Protein AF-A0A9E4BL31-F1 (afdb_monomer_lite)

Sequence (169 aa):
MTELQRLAGLSSNWDWSTCAVIAREWKYLDPVRAFCETYHIPVQMGNEEIPSFWHLRETREFVEWLRGRDTRLVEGADLADWVDAHPPGPWIELLREALDEHALETGGAEVPVDHFIEWLAEWGRDIRRRQRGLLLLTAHRAKGLEFDHIAVLDGGWDKVDRSEDPDAP

Structure (mmCIF, N/CA/C/O backbone):
data_AF-A0A9E4BL31-F1
#
_entry.id   AF-A0A9E4BL31-F1
#
loop_
_atom_site.group_PDB
_atom_site.id
_atom_site.type_symbol
_atom_site.label_atom_id
_atom_site.label_alt_id
_atom_site.label_comp_id
_atom_s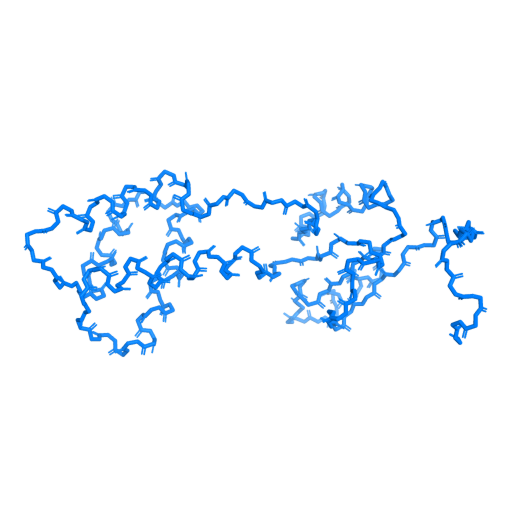ite.label_asym_id
_atom_site.label_entity_id
_atom_site.label_seq_id
_atom_site.pdbx_PDB_ins_code
_atom_site.Cartn_x
_atom_site.Cartn_y
_atom_site.Cartn_z
_atom_site.occupancy
_atom_site.B_iso_or_equiv
_atom_site.auth_seq_id
_atom_site.auth_comp_id
_atom_site.auth_asym_id
_atom_site.auth_atom_id
_atom_site.pdbx_PDB_model_num
ATOM 1 N N . MET A 1 1 ? 13.944 -1.356 -21.490 1.00 87.88 1 MET A N 1
ATOM 2 C CA . MET A 1 1 ? 13.055 -0.340 -20.880 1.00 87.88 1 MET A CA 1
ATOM 3 C C . MET A 1 1 ? 12.111 0.314 -21.874 1.00 87.88 1 MET A C 1
ATOM 5 O O . MET A 1 1 ? 10.924 0.352 -21.588 1.00 87.88 1 MET A O 1
ATOM 9 N N . THR A 1 2 ? 12.586 0.757 -23.042 1.00 86.31 2 THR A N 1
ATOM 10 C CA . THR A 1 2 ? 11.739 1.386 -24.075 1.00 86.31 2 THR A CA 1
ATOM 11 C C . THR A 1 2 ? 10.523 0.544 -24.465 1.00 86.31 2 THR A C 1
ATOM 13 O O . THR A 1 2 ? 9.444 1.092 -24.645 1.00 86.31 2 THR A O 1
ATOM 16 N N . GLU A 1 3 ? 10.663 -0.784 -24.530 1.00 90.50 3 GLU A N 1
ATOM 17 C CA . GLU A 1 3 ? 9.533 -1.662 -24.855 1.00 90.50 3 GLU A CA 1
ATOM 18 C C . GLU A 1 3 ? 8.455 -1.690 -23.762 1.00 90.50 3 GLU A C 1
ATOM 20 O O . GLU A 1 3 ? 7.278 -1.542 -24.073 1.00 90.50 3 GLU A O 1
ATOM 25 N N . LEU A 1 4 ? 8.834 -1.778 -22.481 1.00 89.69 4 LEU A N 1
ATOM 26 C CA . LEU A 1 4 ? 7.874 -1.690 -21.373 1.00 89.69 4 LEU A CA 1
ATOM 27 C C . LEU A 1 4 ? 7.153 -0.333 -21.363 1.00 89.69 4 LEU A C 1
ATOM 29 O O . LEU A 1 4 ? 5.948 -0.279 -21.157 1.00 89.69 4 LEU A O 1
ATOM 33 N N . GLN A 1 5 ? 7.861 0.762 -21.657 1.00 89.06 5 GLN A N 1
ATOM 34 C CA . GLN A 1 5 ? 7.235 2.082 -21.798 1.00 89.06 5 GLN A CA 1
ATOM 35 C C . GLN A 1 5 ? 6.285 2.155 -22.999 1.00 89.06 5 GLN A C 1
ATOM 37 O O . GLN A 1 5 ? 5.234 2.783 -22.909 1.00 89.06 5 GLN A O 1
ATOM 42 N N . ARG A 1 6 ? 6.633 1.514 -24.121 1.00 92.88 6 ARG A N 1
ATOM 43 C CA . ARG A 1 6 ? 5.763 1.436 -25.299 1.00 92.88 6 ARG A CA 1
ATOM 44 C C . ARG A 1 6 ? 4.471 0.690 -24.970 1.00 92.88 6 ARG A C 1
ATOM 46 O O . ARG A 1 6 ? 3.404 1.168 -25.336 1.00 92.88 6 ARG A O 1
ATOM 53 N N . LEU A 1 7 ? 4.563 -0.447 -24.278 1.00 91.06 7 LEU A N 1
ATOM 54 C CA . LEU A 1 7 ? 3.396 -1.212 -23.829 1.00 91.06 7 LEU A CA 1
ATOM 55 C C . LEU A 1 7 ? 2.538 -0.402 -22.846 1.00 91.06 7 LEU A C 1
ATOM 57 O O . LEU A 1 7 ? 1.327 -0.301 -23.045 1.00 91.06 7 LEU A O 1
ATOM 61 N N . ALA A 1 8 ? 3.169 0.272 -21.880 1.00 89.12 8 ALA A N 1
ATOM 62 C CA . ALA A 1 8 ? 2.486 1.177 -20.959 1.00 89.12 8 ALA A CA 1
ATOM 63 C C . ALA A 1 8 ? 1.757 2.323 -21.676 1.00 89.12 8 ALA A C 1
ATOM 65 O O . ALA A 1 8 ? 0.650 2.683 -21.298 1.00 89.12 8 ALA A O 1
ATOM 66 N N . GLY A 1 9 ? 2.337 2.868 -22.748 1.00 90.31 9 GLY A N 1
ATOM 67 C CA . GLY A 1 9 ? 1.705 3.917 -23.553 1.00 90.31 9 GLY A CA 1
ATOM 68 C C . GLY A 1 9 ? 0.537 3.441 -24.426 1.00 90.31 9 GLY A C 1
ATOM 69 O O . GLY A 1 9 ? -0.237 4.270 -24.900 1.00 90.31 9 GLY A O 1
ATOM 70 N N . LEU A 1 10 ? 0.401 2.132 -24.659 1.00 91.56 10 LEU A N 1
ATOM 71 C CA . LEU A 1 10 ? -0.691 1.551 -25.447 1.00 91.56 10 LEU A CA 1
ATOM 72 C C . LEU A 1 10 ? -1.885 1.113 -24.598 1.00 91.56 10 LEU A C 1
ATOM 74 O O . LEU A 1 10 ? -2.980 0.958 -25.138 1.00 91.56 10 LEU A O 1
ATOM 78 N N . SER A 1 11 ? -1.680 0.901 -23.299 1.00 88.19 11 SER A N 1
ATOM 79 C CA . SER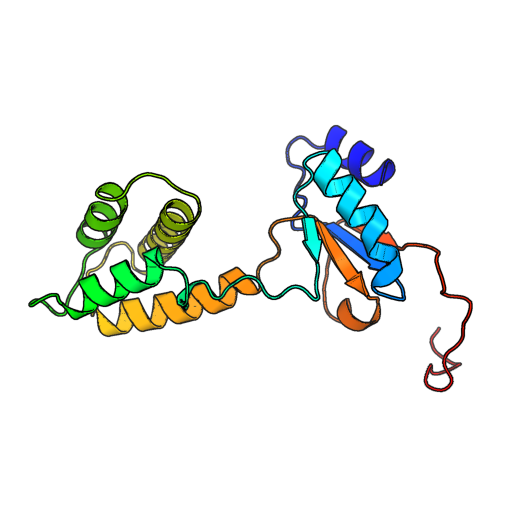 A 1 11 ? -2.703 0.408 -22.384 1.00 88.19 11 SER A CA 1
ATOM 80 C C . SER A 1 11 ? -3.107 1.492 -21.390 1.00 88.19 11 SER A C 1
ATOM 82 O O . SER A 1 11 ? -2.302 1.940 -20.579 1.00 88.19 11 SER A O 1
ATOM 84 N N . SER A 1 12 ? -4.378 1.902 -21.412 1.00 83.75 12 SER A N 1
ATOM 85 C CA . SER A 1 12 ? -4.905 2.890 -20.460 1.00 83.75 12 SER A CA 1
ATOM 86 C C . SER A 1 12 ? -4.994 2.364 -19.024 1.00 83.75 12 SER A C 1
ATOM 88 O O . SER A 1 12 ? -5.124 3.158 -18.099 1.00 83.75 12 SER A O 1
ATOM 90 N N . ASN A 1 13 ? -4.951 1.043 -18.837 1.00 89.00 13 ASN A N 1
ATOM 91 C CA . ASN A 1 13 ? -4.986 0.362 -17.543 1.00 89.00 13 ASN A CA 1
ATOM 92 C C . ASN A 1 13 ? -3.666 -0.368 -17.247 1.00 89.00 13 ASN A C 1
ATOM 94 O O . ASN A 1 13 ? -3.679 -1.430 -16.631 1.00 89.00 13 ASN A O 1
ATOM 98 N N . TRP A 1 14 ? -2.541 0.158 -17.736 1.00 92.44 14 TRP A N 1
ATOM 99 C CA . TRP A 1 14 ? -1.234 -0.429 -17.467 1.00 92.44 14 TRP A CA 1
ATOM 100 C C . TRP A 1 14 ? -0.939 -0.488 -15.968 1.00 92.44 14 TRP A C 1
ATOM 102 O O . TRP A 1 14 ? -1.019 0.528 -15.276 1.00 92.44 14 TRP A O 1
ATOM 112 N N . ASP A 1 15 ? -0.528 -1.663 -15.501 1.00 91.62 15 ASP A N 1
ATOM 113 C CA . ASP A 1 15 ? -0.142 -1.891 -14.119 1.00 91.62 15 ASP A CA 1
ATOM 114 C C . ASP A 1 15 ? 1.331 -2.309 -14.036 1.00 91.62 15 ASP A C 1
ATOM 116 O O . ASP A 1 15 ? 1.742 -3.384 -14.470 1.00 91.62 15 ASP A O 1
ATOM 120 N N . TRP A 1 16 ? 2.160 -1.437 -13.461 1.00 93.69 16 TRP A N 1
ATOM 121 C CA . TRP A 1 16 ? 3.571 -1.745 -13.227 1.00 93.69 16 TRP A CA 1
ATOM 122 C C . TRP A 1 16 ? 3.763 -2.820 -12.154 1.00 93.69 16 TRP A C 1
ATOM 124 O O . TRP A 1 16 ? 4.810 -3.466 -12.136 1.00 93.69 16 TRP A O 1
ATOM 134 N N . SER A 1 17 ? 2.774 -3.028 -11.281 1.00 91.25 17 SER A N 1
ATOM 135 C CA . SER A 1 17 ? 2.821 -4.011 -10.201 1.00 91.25 17 SER A CA 1
ATOM 136 C C . SER A 1 17 ? 2.700 -5.465 -10.670 1.00 91.25 17 SER A C 1
ATOM 138 O O . SER A 1 17 ? 2.925 -6.371 -9.874 1.00 91.25 17 SER A O 1
ATOM 140 N N . THR A 1 18 ? 2.435 -5.700 -11.959 1.00 92.19 18 THR A N 1
ATOM 141 C CA . THR A 1 18 ? 2.457 -7.038 -12.577 1.00 92.19 18 THR A CA 1
ATOM 142 C C . THR A 1 18 ? 3.652 -7.244 -13.512 1.00 92.19 18 THR A C 1
ATOM 144 O O . THR A 1 18 ? 3.756 -8.264 -14.195 1.00 92.19 18 THR A O 1
ATOM 147 N N . CYS A 1 19 ? 4.585 -6.286 -13.549 1.00 95.69 19 CYS A N 1
ATOM 148 C CA . CYS A 1 19 ? 5.745 -6.300 -14.436 1.00 95.69 19 CYS A CA 1
ATOM 149 C C . CYS A 1 19 ? 7.040 -6.653 -13.691 1.00 95.69 19 CYS A C 1
ATOM 151 O O . CYS A 1 19 ? 7.243 -6.235 -12.551 1.00 95.69 19 CYS A O 1
ATOM 153 N N . ALA A 1 20 ? 7.989 -7.304 -14.366 1.00 96.31 20 ALA A N 1
ATOM 154 C CA . ALA A 1 20 ? 9.307 -7.591 -13.803 1.00 96.31 20 ALA A CA 1
ATOM 155 C C . ALA A 1 20 ? 10.466 -7.340 -14.776 1.00 96.31 20 ALA A C 1
ATOM 157 O O . ALA A 1 20 ? 10.358 -7.554 -15.985 1.00 96.31 20 ALA A O 1
ATOM 158 N N . VAL A 1 21 ? 11.618 -6.946 -14.225 1.00 96.69 21 VAL A N 1
ATOM 159 C CA . VAL A 1 21 ? 12.915 -7.007 -14.910 1.00 96.69 21 VAL A CA 1
ATOM 160 C C . VAL A 1 21 ? 13.821 -7.979 -14.171 1.00 96.69 21 VAL A C 1
ATOM 162 O O . VAL A 1 21 ? 14.126 -7.795 -12.991 1.00 96.69 21 VAL A O 1
ATOM 165 N N . ILE A 1 22 ? 14.279 -8.996 -14.892 1.00 96.00 22 ILE A N 1
ATOM 166 C CA . ILE A 1 22 ? 15.106 -10.067 -14.351 1.00 96.00 22 ILE A CA 1
ATOM 167 C C . ILE A 1 22 ? 16.537 -9.922 -14.859 1.00 96.00 22 ILE A C 1
ATOM 169 O O . ILE A 1 22 ? 16.777 -9.766 -16.056 1.00 96.00 22 ILE A O 1
ATOM 173 N N . ALA A 1 23 ? 17.500 -10.021 -13.948 1.00 95.12 23 ALA A N 1
ATOM 174 C CA . ALA A 1 23 ? 18.919 -10.086 -14.282 1.00 95.12 23 ALA A CA 1
ATOM 175 C C . ALA A 1 23 ? 19.587 -11.308 -13.648 1.00 95.12 23 ALA A C 1
ATOM 177 O O . ALA A 1 23 ? 19.041 -11.944 -12.745 1.00 95.12 23 ALA A O 1
ATOM 178 N N . ARG A 1 24 ? 20.813 -11.626 -14.068 1.00 90.06 24 ARG A N 1
ATOM 179 C CA . ARG A 1 24 ? 21.591 -12.671 -13.395 1.00 90.06 24 ARG A CA 1
ATOM 180 C C . ARG A 1 24 ? 22.097 -12.234 -12.019 1.00 90.06 24 ARG A C 1
ATOM 182 O O . ARG A 1 24 ? 21.986 -12.970 -11.044 1.00 90.06 24 ARG A O 1
ATOM 189 N N . GLU A 1 25 ? 22.640 -11.024 -11.943 1.00 90.88 25 GLU A N 1
ATOM 190 C CA . GLU A 1 25 ? 23.235 -10.443 -10.737 1.00 90.88 25 GLU A CA 1
ATOM 191 C C . GLU A 1 25 ? 22.595 -9.082 -10.430 1.00 90.88 25 GLU A C 1
ATOM 193 O O . GLU A 1 25 ? 22.254 -8.336 -11.348 1.00 90.88 25 GLU A O 1
ATOM 198 N N . TRP A 1 26 ? 22.506 -8.722 -9.145 1.00 91.88 26 TRP A N 1
ATOM 199 C CA . TRP A 1 26 ? 21.896 -7.465 -8.685 1.00 91.88 26 TRP A CA 1
ATOM 200 C C . TRP A 1 26 ? 22.491 -6.210 -9.326 1.00 91.88 26 TRP A C 1
ATOM 202 O O . TRP A 1 26 ? 21.744 -5.323 -9.718 1.00 91.88 26 TRP A O 1
ATOM 212 N N . LYS A 1 27 ? 23.816 -6.165 -9.515 1.00 92.19 27 LYS A N 1
ATOM 213 C CA . LYS A 1 27 ? 24.528 -5.009 -10.095 1.00 92.19 27 LYS A CA 1
ATOM 214 C C . LYS A 1 27 ? 24.024 -4.595 -11.485 1.00 92.19 27 LYS A C 1
ATOM 216 O O . LYS A 1 27 ? 24.209 -3.458 -11.901 1.00 92.19 27 LYS A O 1
ATOM 221 N N . TYR A 1 28 ? 23.426 -5.523 -12.238 1.00 93.50 28 TYR A N 1
ATOM 222 C CA . TYR A 1 28 ? 22.884 -5.229 -13.566 1.00 93.50 28 TYR A CA 1
ATOM 223 C C . TYR A 1 28 ? 21.530 -4.507 -13.499 1.00 93.50 28 TYR A C 1
ATOM 225 O O . TYR A 1 28 ? 21.101 -3.935 -14.497 1.00 93.50 28 TYR A O 1
ATOM 233 N N . LEU A 1 29 ? 20.871 -4.508 -12.336 1.00 94.69 29 LEU A N 1
ATOM 234 C CA . LEU A 1 29 ? 19.588 -3.844 -12.111 1.00 94.69 29 LEU A CA 1
ATOM 235 C C . LEU A 1 29 ? 19.749 -2.377 -11.692 1.00 94.69 29 LEU A C 1
ATOM 237 O O . LEU A 1 29 ? 18.820 -1.602 -11.899 1.00 94.69 29 LEU A O 1
ATOM 241 N N . ASP A 1 30 ? 20.914 -1.958 -11.183 1.00 93.19 30 ASP A N 1
ATOM 242 C CA . ASP A 1 30 ? 21.140 -0.571 -10.741 1.00 93.19 30 ASP A CA 1
ATOM 243 C C . ASP A 1 30 ? 20.875 0.471 -11.852 1.00 93.19 30 ASP A C 1
ATOM 245 O O . ASP A 1 30 ? 20.165 1.448 -11.597 1.00 93.19 30 ASP A O 1
ATOM 249 N N . PRO A 1 31 ? 21.328 0.278 -13.113 1.00 94.31 31 PRO A N 1
ATOM 250 C CA . PRO A 1 31 ? 20.996 1.204 -14.198 1.00 94.31 31 PRO A CA 1
ATOM 251 C C . PRO A 1 31 ? 19.499 1.224 -14.537 1.00 94.31 31 PRO A C 1
ATOM 253 O O . PRO A 1 31 ? 18.965 2.261 -14.928 1.00 94.31 31 PRO A O 1
ATOM 256 N N . VAL A 1 32 ? 18.809 0.087 -14.386 1.00 94.88 32 VAL A N 1
ATOM 257 C CA . VAL A 1 32 ? 17.359 -0.013 -14.616 1.00 94.88 32 VAL A CA 1
ATOM 258 C C . VAL A 1 32 ? 16.597 0.741 -13.538 1.00 94.88 32 VAL A C 1
ATOM 260 O O . VAL A 1 32 ? 15.658 1.473 -13.850 1.00 94.88 32 VAL A O 1
ATOM 263 N N . ARG A 1 33 ? 17.025 0.617 -12.282 1.00 94.06 33 ARG A N 1
ATOM 264 C CA . ARG A 1 33 ? 16.468 1.377 -11.168 1.00 94.06 33 ARG A CA 1
ATOM 265 C C . ARG A 1 33 ? 16.617 2.880 -11.392 1.00 94.06 33 ARG A C 1
ATOM 267 O O . ARG A 1 33 ? 15.617 3.589 -11.371 1.00 94.06 33 ARG A O 1
ATOM 274 N N . ALA A 1 34 ? 17.831 3.343 -11.694 1.00 93.56 34 ALA A N 1
ATOM 275 C CA . ALA A 1 34 ? 18.102 4.757 -11.954 1.00 93.56 34 ALA A CA 1
ATOM 276 C C . ALA A 1 34 ? 17.261 5.301 -13.123 1.00 93.56 34 ALA A C 1
ATOM 278 O O . ALA A 1 34 ? 16.759 6.426 -13.074 1.00 93.56 34 ALA A O 1
ATOM 279 N N . PHE A 1 35 ? 17.057 4.486 -14.164 1.00 94.69 35 PHE A N 1
ATOM 280 C CA . PHE A 1 35 ? 16.137 4.812 -15.248 1.00 94.69 35 PHE A CA 1
ATOM 281 C C . PHE A 1 35 ? 14.706 4.990 -14.721 1.00 94.69 35 PHE A C 1
ATOM 283 O O . PHE A 1 35 ? 14.087 6.018 -14.980 1.00 94.69 35 PHE A O 1
ATOM 290 N N . CYS A 1 36 ? 14.180 4.031 -13.958 1.00 94.56 36 CYS A N 1
ATOM 291 C CA . CYS A 1 36 ? 12.816 4.109 -13.434 1.00 94.56 36 CYS A CA 1
ATOM 292 C C . CYS A 1 36 ? 12.605 5.346 -12.554 1.00 94.56 36 CYS A C 1
ATOM 294 O O . CYS A 1 36 ? 11.629 6.063 -12.749 1.00 94.56 36 CYS A O 1
ATOM 296 N N . GLU A 1 37 ? 13.551 5.653 -11.667 1.00 92.50 37 GLU A N 1
ATOM 297 C CA . GLU A 1 37 ? 13.514 6.845 -10.811 1.00 92.50 37 GLU A CA 1
ATOM 298 C C . GLU A 1 37 ? 13.489 8.140 -11.642 1.00 92.50 37 GLU A C 1
ATOM 300 O O . GLU A 1 37 ? 12.663 9.024 -11.398 1.00 92.50 37 GLU A O 1
ATOM 305 N N . THR A 1 38 ? 14.329 8.217 -12.682 1.00 94.00 38 THR A N 1
ATOM 306 C CA . THR A 1 38 ? 14.414 9.375 -13.591 1.00 94.00 38 THR A CA 1
ATOM 307 C C . THR A 1 38 ? 13.109 9.617 -14.351 1.00 94.00 38 THR A C 1
ATOM 309 O O . THR A 1 38 ? 12.716 10.764 -14.546 1.00 94.00 38 THR A O 1
ATOM 312 N N . TYR A 1 39 ? 12.429 8.549 -14.775 1.00 92.12 39 TYR A N 1
ATOM 313 C CA . TYR A 1 39 ? 11.174 8.625 -15.534 1.00 92.12 39 TYR A CA 1
ATOM 314 C C . TYR A 1 39 ? 9.923 8.452 -14.661 1.00 92.12 39 TYR A C 1
ATOM 316 O O . TYR A 1 39 ? 8.830 8.282 -15.198 1.00 92.12 39 TYR A O 1
ATOM 324 N N . HIS A 1 40 ? 10.080 8.491 -13.334 1.00 90.62 40 HIS A N 1
ATOM 325 C CA . HIS A 1 40 ? 9.002 8.346 -12.350 1.00 90.62 40 HIS A CA 1
ATOM 326 C C . HIS A 1 40 ? 8.149 7.081 -12.549 1.00 90.62 40 HIS A C 1
ATOM 328 O O . HIS A 1 40 ? 6.940 7.079 -12.327 1.00 90.62 40 HIS A O 1
ATOM 334 N N . ILE A 1 41 ? 8.792 5.991 -12.967 1.00 92.38 41 ILE A N 1
ATOM 335 C CA . ILE A 1 41 ? 8.188 4.662 -13.024 1.00 92.38 41 ILE A CA 1
ATOM 336 C C . ILE A 1 41 ? 8.257 4.068 -11.610 1.00 92.38 41 ILE A C 1
ATOM 338 O O . ILE A 1 41 ? 9.360 3.976 -11.062 1.00 92.38 41 ILE A O 1
ATOM 342 N N . PRO A 1 42 ? 7.127 3.640 -11.015 1.00 91.19 42 PRO A N 1
ATOM 343 C CA . PRO A 1 42 ? 7.137 2.940 -9.736 1.00 91.19 42 PRO A CA 1
ATOM 344 C C . PR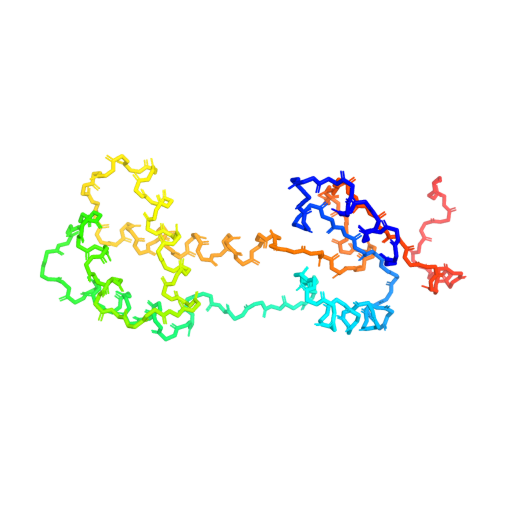O A 1 42 ? 8.019 1.696 -9.839 1.00 91.19 42 PRO A C 1
ATOM 346 O O . PRO A 1 42 ? 7.791 0.850 -10.703 1.00 91.19 42 PRO A O 1
ATOM 349 N N . VAL A 1 43 ? 9.033 1.585 -8.983 1.00 91.56 43 VAL A N 1
ATOM 350 C CA . VAL A 1 43 ? 10.033 0.514 -9.045 1.00 91.56 43 VAL A CA 1
ATOM 351 C C . VAL A 1 43 ? 10.334 -0.013 -7.651 1.00 91.56 43 VAL A C 1
ATOM 353 O O . VAL A 1 43 ? 10.369 0.747 -6.684 1.00 91.56 43 VAL A O 1
ATOM 356 N N . GLN A 1 44 ? 10.552 -1.321 -7.550 1.00 91.00 44 GLN A N 1
ATOM 357 C CA . GLN A 1 44 ? 10.928 -1.990 -6.310 1.00 91.00 44 GLN A CA 1
ATOM 358 C C . GLN A 1 44 ? 12.068 -2.964 -6.570 1.00 91.00 44 GLN A C 1
ATOM 360 O O . GLN A 1 44 ? 12.029 -3.744 -7.520 1.00 91.00 44 GLN A O 1
ATOM 365 N N . MET A 1 45 ? 13.071 -2.959 -5.700 1.00 90.25 45 MET A N 1
ATOM 366 C CA . MET A 1 45 ? 14.112 -3.977 -5.722 1.00 90.25 45 MET A CA 1
ATOM 367 C C . MET A 1 45 ? 13.688 -5.180 -4.879 1.00 90.25 45 MET A C 1
ATOM 369 O O . MET A 1 45 ? 13.347 -5.045 -3.708 1.00 90.25 45 MET A O 1
ATOM 373 N N . GLY A 1 46 ? 13.783 -6.385 -5.434 1.00 86.56 46 GLY A N 1
ATOM 374 C CA . GLY A 1 46 ? 13.437 -7.626 -4.736 1.00 86.56 46 GLY A CA 1
ATOM 375 C C . GLY A 1 46 ? 14.393 -8.013 -3.596 1.00 86.56 46 GLY A C 1
ATOM 376 O O . GLY A 1 46 ? 14.160 -9.017 -2.925 1.00 86.56 46 GLY A O 1
ATOM 377 N N . ASN A 1 47 ? 15.490 -7.275 -3.394 1.00 82.94 47 ASN A N 1
ATOM 378 C CA . ASN A 1 47 ? 16.378 -7.398 -2.232 1.00 82.94 47 ASN A CA 1
ATOM 379 C C . ASN A 1 47 ? 16.234 -6.247 -1.232 1.00 82.94 47 ASN A C 1
ATOM 381 O O . ASN A 1 47 ? 16.917 -6.272 -0.209 1.00 82.94 47 ASN A O 1
ATOM 385 N N . GLU A 1 48 ? 15.400 -5.248 -1.516 1.00 76.88 48 GLU A N 1
ATOM 386 C CA . GLU A 1 48 ? 15.148 -4.177 -0.567 1.00 76.88 48 GLU A CA 1
ATOM 387 C C . GLU A 1 48 ? 14.096 -4.606 0.437 1.00 76.88 48 GLU A C 1
ATOM 389 O O . GLU A 1 48 ? 12.981 -5.000 0.098 1.00 76.88 48 GLU A O 1
ATOM 394 N N . GLU A 1 49 ? 14.450 -4.493 1.709 1.00 61.22 49 GLU A N 1
ATOM 395 C CA . GLU A 1 49 ? 13.468 -4.566 2.769 1.00 61.22 49 GLU A CA 1
ATOM 396 C C . GLU A 1 49 ? 12.843 -3.181 2.933 1.00 61.22 49 GLU A C 1
ATOM 398 O O . GLU A 1 49 ? 13.493 -2.238 3.385 1.00 61.22 49 GLU A O 1
ATOM 403 N N . ILE A 1 50 ? 11.562 -3.057 2.580 1.00 58.94 50 ILE A N 1
ATOM 404 C CA . ILE A 1 50 ? 10.759 -1.888 2.953 1.00 58.94 50 ILE A CA 1
ATOM 405 C C . ILE A 1 50 ? 10.834 -1.752 4.486 1.00 58.94 50 ILE A C 1
ATOM 407 O O . ILE A 1 50 ? 10.760 -2.780 5.184 1.00 58.94 50 ILE A O 1
ATOM 411 N N . PRO A 1 51 ? 10.974 -0.525 5.034 1.00 63.25 51 PRO A N 1
ATOM 412 C CA . PRO A 1 51 ? 10.862 -0.298 6.466 1.00 63.25 51 PRO A CA 1
ATOM 413 C C . PRO A 1 51 ? 9.628 -1.012 7.003 1.00 63.25 51 PRO A C 1
ATOM 415 O O . PRO A 1 51 ? 8.570 -0.992 6.377 1.00 63.25 51 PRO A O 1
ATOM 418 N N . SER A 1 52 ? 9.758 -1.684 8.147 1.00 72.56 52 SER A N 1
ATOM 419 C CA . SER A 1 52 ? 8.602 -2.359 8.730 1.00 72.56 52 SER A CA 1
ATOM 420 C C . SER A 1 52 ? 7.478 -1.354 8.890 1.00 72.56 52 SER A C 1
ATOM 422 O O . SER A 1 52 ? 7.663 -0.379 9.613 1.00 72.56 52 SER A O 1
ATOM 424 N N . PHE A 1 53 ? 6.329 -1.609 8.263 1.00 82.38 53 PHE A N 1
ATOM 425 C CA . PHE A 1 53 ? 5.099 -0.861 8.512 1.00 82.38 53 PHE A CA 1
ATOM 426 C C . PHE A 1 53 ? 4.871 -0.679 10.023 1.00 82.38 53 PHE A C 1
ATOM 428 O O . PHE A 1 53 ? 4.521 0.400 10.484 1.00 82.38 53 PHE A O 1
ATOM 435 N N . TRP A 1 54 ? 5.216 -1.706 10.808 1.00 86.06 54 TRP A N 1
ATOM 436 C CA . TRP A 1 54 ? 5.150 -1.712 12.270 1.00 86.06 54 TRP A CA 1
ATOM 437 C C . TRP A 1 54 ? 6.142 -0.786 12.992 1.00 86.06 54 TRP A C 1
ATOM 439 O O . TRP A 1 54 ? 5.956 -0.451 14.157 1.00 86.06 54 TRP A O 1
ATOM 449 N N . HIS A 1 55 ? 7.240 -0.411 12.337 1.00 85.06 55 HIS A N 1
ATOM 450 C CA . HIS A 1 55 ? 8.257 0.492 12.883 1.00 85.06 55 HIS A CA 1
ATOM 451 C C . HIS A 1 55 ? 8.036 1.952 12.474 1.00 85.06 55 HIS A C 1
ATOM 453 O O . HIS A 1 55 ? 8.765 2.816 12.965 1.00 85.06 55 HIS A O 1
ATOM 459 N N . LEU A 1 56 ? 7.064 2.236 11.601 1.00 88.69 56 LEU A N 1
ATOM 460 C CA . LEU A 1 56 ? 6.691 3.605 11.258 1.00 88.69 56 LEU A CA 1
ATOM 461 C C . LEU A 1 56 ? 6.161 4.324 12.501 1.00 88.69 56 LEU A C 1
ATOM 463 O O . LEU A 1 56 ? 5.493 3.725 13.347 1.00 88.69 56 LEU A O 1
ATOM 467 N N . ARG A 1 57 ? 6.482 5.615 12.618 1.00 91.25 57 ARG A N 1
ATOM 468 C CA . ARG A 1 57 ? 6.088 6.433 13.770 1.00 91.25 57 ARG A CA 1
ATOM 469 C C . ARG A 1 57 ? 4.567 6.489 13.887 1.00 91.25 57 ARG A C 1
ATOM 471 O O . ARG A 1 57 ? 4.040 6.245 14.962 1.00 91.25 57 ARG A O 1
ATOM 478 N N . GLU A 1 58 ? 3.897 6.730 12.768 1.00 93.62 58 GLU A N 1
ATOM 479 C CA . GLU A 1 58 ? 2.446 6.843 12.654 1.00 93.62 58 GLU A CA 1
ATOM 480 C C . GLU A 1 58 ? 1.757 5.541 13.089 1.00 93.62 58 GLU A C 1
ATOM 482 O O . GLU A 1 58 ? 0.858 5.567 13.923 1.00 93.62 58 GLU A O 1
ATOM 487 N N . THR A 1 59 ? 2.237 4.382 12.624 1.00 92.56 59 THR A N 1
ATOM 488 C CA . THR A 1 59 ? 1.705 3.071 13.040 1.00 92.56 59 THR A CA 1
ATOM 489 C C . THR A 1 59 ? 1.906 2.820 14.533 1.00 92.56 59 THR A C 1
ATOM 491 O O . THR A 1 59 ? 1.033 2.266 15.197 1.00 92.56 59 THR A O 1
ATOM 494 N N . ARG A 1 60 ? 3.052 3.226 15.092 1.00 93.75 60 ARG A N 1
ATOM 495 C CA . ARG A 1 60 ? 3.309 3.091 16.530 1.00 93.75 60 ARG A CA 1
ATOM 496 C C . ARG A 1 60 ? 2.385 3.976 17.357 1.00 93.75 60 ARG A C 1
ATOM 498 O O . ARG A 1 60 ? 1.802 3.476 18.312 1.00 93.75 60 ARG A O 1
ATOM 505 N N . GLU A 1 61 ? 2.227 5.240 16.973 1.00 95.56 61 GLU A N 1
ATOM 506 C CA . GLU A 1 61 ? 1.301 6.184 17.612 1.00 95.56 61 GLU A CA 1
ATOM 507 C C . GLU A 1 61 ? -0.142 5.658 17.554 1.00 95.56 61 GLU A C 1
ATOM 509 O O . GLU A 1 61 ? -0.858 5.708 18.554 1.00 95.56 61 GLU A O 1
ATOM 514 N N . PHE A 1 62 ? -0.542 5.062 16.427 1.00 96.12 62 PHE A N 1
ATOM 515 C CA . PHE A 1 62 ? -1.861 4.454 16.261 1.00 96.12 62 PHE A CA 1
ATOM 516 C C . PHE A 1 62 ? -2.089 3.261 17.195 1.00 96.12 62 PHE A C 1
ATOM 518 O O . PHE A 1 62 ? -3.098 3.184 17.897 1.00 96.12 62 PHE A O 1
ATOM 525 N N . VAL A 1 63 ? -1.126 2.339 17.258 1.00 95.19 63 VAL A N 1
ATOM 526 C CA . VAL A 1 63 ? -1.194 1.162 18.138 1.00 95.19 63 VAL A CA 1
ATOM 527 C C . VAL A 1 63 ? -1.142 1.564 19.614 1.00 95.19 63 VAL A C 1
ATOM 529 O O . VAL A 1 63 ? -1.817 0.953 20.444 1.00 95.19 63 VAL A O 1
ATOM 532 N N . GLU A 1 64 ? -0.354 2.579 19.965 1.00 96.00 64 GLU A N 1
ATOM 533 C CA . GLU A 1 64 ? -0.308 3.134 21.321 1.00 96.00 64 GLU A CA 1
ATOM 534 C C . GLU A 1 64 ? -1.651 3.767 21.708 1.00 96.00 64 GLU A C 1
ATOM 536 O O . GLU A 1 64 ? -2.154 3.483 22.797 1.00 96.00 64 GLU A O 1
ATOM 541 N N . TRP A 1 65 ? -2.274 4.533 20.806 1.00 95.88 65 TRP A N 1
ATOM 542 C CA . TRP A 1 65 ? -3.618 5.079 21.005 1.00 95.88 65 TRP A CA 1
ATOM 543 C C . TRP A 1 65 ? -4.655 3.972 21.224 1.00 95.88 65 TRP A C 1
ATOM 545 O O . TRP A 1 65 ? -5.383 4.016 22.214 1.00 95.88 65 TRP A O 1
ATOM 555 N N . LEU A 1 66 ? -4.666 2.936 20.379 1.00 95.75 66 LEU A N 1
ATOM 556 C CA . LEU A 1 66 ? -5.564 1.785 20.517 1.00 95.75 66 LEU A CA 1
ATOM 557 C C . LEU A 1 66 ? -5.418 1.093 21.875 1.00 95.75 66 LEU A C 1
ATOM 559 O O . LEU A 1 66 ? -6.407 0.827 22.555 1.00 95.75 66 LEU A O 1
ATOM 563 N N . ARG A 1 67 ? -4.177 0.827 22.298 1.00 94.19 67 ARG A N 1
ATOM 564 C CA . ARG A 1 67 ? -3.883 0.181 23.589 1.00 94.19 67 ARG A CA 1
ATOM 565 C C . ARG A 1 67 ? -4.237 1.051 24.793 1.00 94.19 67 ARG A C 1
ATOM 567 O O . ARG A 1 67 ? -4.444 0.506 25.876 1.00 94.19 67 ARG A O 1
ATOM 574 N N . GLY A 1 68 ? -4.270 2.371 24.613 1.00 93.69 68 GLY A N 1
ATOM 575 C CA . GLY A 1 68 ? -4.632 3.346 25.638 1.00 93.69 68 GLY A CA 1
ATOM 576 C C . GLY A 1 68 ? -6.137 3.553 25.821 1.00 93.69 68 GLY A C 1
ATOM 577 O O . GLY A 1 68 ? -6.520 4.282 26.733 1.00 93.69 68 GLY A O 1
ATOM 578 N N . ARG A 1 69 ? -6.991 2.942 24.987 1.00 92.00 69 ARG A N 1
ATOM 579 C CA . ARG A 1 69 ? -8.452 3.058 25.101 1.00 92.00 69 ARG A CA 1
ATOM 580 C C . ARG A 1 69 ? -8.978 2.315 26.333 1.00 92.00 69 ARG A C 1
ATOM 582 O O . ARG A 1 69 ? -8.601 1.171 26.595 1.00 92.00 69 ARG A O 1
ATOM 589 N N . ASP A 1 70 ? -9.912 2.949 27.045 1.00 86.62 70 ASP A N 1
ATOM 590 C CA . ASP A 1 70 ? -10.644 2.321 28.154 1.00 86.62 70 ASP A CA 1
ATOM 591 C C . ASP A 1 70 ? -11.567 1.201 27.648 1.00 86.62 70 ASP A C 1
ATOM 593 O O . ASP A 1 70 ? -11.696 0.141 28.268 1.00 86.62 70 ASP A O 1
ATOM 597 N N . THR A 1 71 ? -12.200 1.419 26.493 1.00 87.62 71 THR A N 1
ATOM 598 C CA . THR A 1 71 ? -13.029 0.427 25.812 1.00 87.62 71 THR A CA 1
ATOM 599 C C . THR A 1 71 ? -12.157 -0.501 24.969 1.00 87.62 71 THR A C 1
ATOM 601 O O . THR A 1 71 ? -11.342 -0.070 24.155 1.00 87.62 71 THR A O 1
ATOM 604 N N . ARG A 1 72 ? -12.341 -1.815 25.142 1.00 92.56 72 ARG A N 1
ATOM 605 C CA . ARG A 1 72 ? -11.616 -2.851 24.380 1.00 92.56 72 ARG A CA 1
ATOM 606 C C . ARG A 1 72 ? -12.296 -3.246 23.072 1.00 92.56 72 ARG A C 1
ATOM 608 O O . ARG A 1 72 ? -11.925 -4.258 22.485 1.00 92.56 72 ARG A O 1
ATOM 615 N N . LEU A 1 73 ? -13.249 -2.437 22.622 1.00 93.69 73 LEU A N 1
ATOM 616 C CA . LEU A 1 73 ? -13.897 -2.533 21.322 1.00 93.69 73 LEU A CA 1
ATOM 617 C C . LEU A 1 73 ? -13.613 -1.256 20.533 1.00 93.69 73 LEU A C 1
ATOM 619 O O . LEU A 1 73 ? -13.482 -0.167 21.109 1.00 93.69 73 LEU A O 1
ATOM 623 N N . VAL A 1 74 ? -13.489 -1.414 19.223 1.00 93.94 74 VAL A N 1
ATOM 624 C CA . VAL A 1 74 ? -13.278 -0.312 18.294 1.00 93.94 74 VAL A CA 1
ATOM 625 C C . VAL A 1 74 ? -14.119 -0.531 17.044 1.00 93.94 74 VAL A C 1
ATOM 627 O O . VAL A 1 74 ? -14.189 -1.644 16.517 1.00 93.94 74 VAL A O 1
ATOM 630 N N . GLU A 1 75 ? -14.782 0.529 16.600 1.00 92.56 75 GLU A N 1
ATOM 631 C CA . GLU A 1 75 ? -15.535 0.568 15.346 1.00 92.56 75 GLU A CA 1
ATOM 632 C C . GLU A 1 75 ? -14.746 1.305 14.261 1.00 92.56 75 GLU A C 1
ATOM 634 O O . GLU A 1 75 ? -13.833 2.078 14.544 1.00 92.56 75 GLU A O 1
ATOM 639 N N . GLY A 1 76 ? -15.102 1.087 12.993 1.00 90.19 76 GLY A N 1
ATOM 640 C CA . GLY A 1 76 ? -14.417 1.736 11.870 1.00 90.19 76 GLY A CA 1
ATOM 641 C C . GLY A 1 76 ? -14.400 3.268 11.964 1.00 90.19 76 GLY A C 1
ATOM 642 O O . GLY A 1 76 ? -13.412 3.884 11.575 1.00 90.19 76 GLY A O 1
ATOM 643 N N . ALA A 1 77 ? -15.448 3.873 12.535 1.00 90.81 77 ALA A N 1
ATOM 644 C CA . ALA A 1 77 ? -15.532 5.319 12.737 1.00 90.81 77 ALA A CA 1
ATOM 645 C C . ALA A 1 77 ? -14.438 5.843 13.684 1.00 90.81 77 ALA A C 1
ATOM 647 O O . ALA A 1 77 ? -13.751 6.797 13.340 1.00 90.81 77 ALA A O 1
ATOM 648 N N . ASP A 1 78 ? -14.199 5.164 14.812 1.00 93.06 78 ASP A N 1
ATOM 649 C CA . ASP A 1 78 ? -13.116 5.511 15.743 1.00 93.06 78 ASP A CA 1
ATOM 650 C C . ASP A 1 78 ? -11.740 5.505 15.058 1.00 93.06 78 ASP A C 1
ATOM 652 O O . ASP A 1 78 ? -10.888 6.358 15.318 1.00 93.06 78 ASP A O 1
ATOM 656 N N . LEU A 1 79 ? -11.500 4.492 14.218 1.00 94.00 79 LEU A N 1
ATOM 657 C CA . LEU A 1 79 ? -10.233 4.319 13.508 1.00 94.00 79 LEU A CA 1
ATOM 658 C C . LEU A 1 79 ? -10.045 5.431 12.467 1.00 94.00 79 LEU A C 1
ATOM 660 O O . LEU A 1 79 ? -8.959 6.006 12.369 1.00 94.00 79 LEU A O 1
ATOM 664 N N . ALA A 1 80 ? -11.107 5.746 11.720 1.00 93.62 80 ALA A N 1
ATOM 665 C CA . ALA A 1 80 ? -11.114 6.810 10.723 1.00 93.62 80 ALA A CA 1
ATOM 666 C C . ALA A 1 80 ? -10.905 8.190 11.363 1.00 93.62 80 ALA A C 1
ATOM 668 O O . ALA A 1 80 ? -10.063 8.949 10.888 1.00 93.62 80 ALA A O 1
ATOM 669 N N . ASP A 1 81 ? -11.575 8.474 12.483 1.00 94.94 81 ASP A N 1
ATOM 670 C CA . ASP A 1 81 ? -11.420 9.726 13.230 1.00 94.94 81 ASP A CA 1
ATOM 671 C C . ASP A 1 81 ? -9.968 9.939 13.682 1.00 94.94 81 ASP A C 1
ATOM 673 O O . ASP A 1 81 ? -9.442 11.053 13.612 1.00 94.94 81 ASP A O 1
ATOM 677 N N . TRP A 1 82 ? -9.282 8.871 14.112 1.00 95.38 82 TRP A N 1
ATOM 678 C CA . TRP A 1 82 ? -7.864 8.960 14.458 1.00 95.38 82 TRP A CA 1
ATOM 679 C C . TRP A 1 82 ? -7.002 9.313 13.242 1.00 95.38 82 TRP A C 1
ATOM 681 O O . TRP A 1 82 ? -6.135 10.182 13.342 1.00 95.38 82 TRP A O 1
ATOM 691 N N . VAL A 1 83 ? -7.234 8.672 12.093 1.00 94.94 83 VAL A N 1
ATOM 692 C CA . VAL A 1 83 ? -6.491 8.936 10.846 1.00 94.94 83 VAL A CA 1
ATOM 693 C C . VAL A 1 83 ? -6.733 10.366 10.359 1.00 94.94 83 VAL A C 1
ATOM 695 O O . VAL A 1 83 ? -5.776 11.067 10.033 1.00 94.94 83 VAL A O 1
ATOM 698 N N . ASP A 1 84 ? -7.983 10.825 10.377 1.00 94.50 84 ASP A N 1
ATOM 699 C CA . ASP A 1 84 ? -8.388 12.162 9.929 1.00 94.50 84 ASP A CA 1
ATOM 700 C C . ASP A 1 84 ? -7.860 13.284 10.841 1.00 94.50 84 ASP A C 1
ATOM 702 O O . ASP A 1 84 ? -7.678 14.420 10.397 1.00 94.50 84 ASP A O 1
ATOM 706 N N . ALA A 1 85 ? -7.562 12.979 12.109 1.00 95.00 85 ALA A N 1
ATOM 707 C CA . ALA A 1 85 ? -6.945 13.920 13.042 1.00 95.00 85 ALA A CA 1
ATOM 708 C C . ALA A 1 85 ? -5.449 14.178 12.767 1.00 95.00 85 ALA A C 1
ATOM 710 O O . ALA A 1 85 ? -4.881 15.127 13.319 1.00 95.00 85 ALA A O 1
ATOM 711 N N . HIS A 1 86 ? -4.799 13.362 11.931 1.00 92.88 86 HIS A N 1
ATOM 712 C CA . HIS A 1 86 ? -3.381 13.500 11.602 1.00 92.88 86 HIS A CA 1
ATOM 713 C C . HIS A 1 86 ? -3.175 14.183 10.239 1.00 92.88 86 HIS A C 1
ATOM 715 O O . HIS A 1 86 ? -3.978 14.011 9.323 1.00 92.88 86 HIS A O 1
ATOM 721 N N . PRO A 1 87 ? -2.087 14.960 10.059 1.00 89.88 87 PRO A N 1
ATOM 722 C CA . PRO A 1 87 ? -1.777 15.556 8.765 1.00 89.88 87 PRO A CA 1
ATOM 723 C C . PRO A 1 87 ? -1.641 14.488 7.669 1.00 89.88 87 PRO A C 1
ATOM 725 O O . PRO A 1 87 ? -0.995 13.463 7.910 1.00 89.88 87 PRO A O 1
ATOM 728 N N . PRO A 1 88 ? -2.168 14.732 6.456 1.00 88.25 88 PRO A N 1
ATOM 729 C CA . PRO A 1 88 ? -2.056 13.780 5.361 1.00 88.25 88 PRO A CA 1
ATOM 730 C C . PRO A 1 88 ? -0.587 13.546 5.005 1.00 88.25 88 PRO A C 1
ATOM 732 O O . PRO A 1 88 ? 0.233 14.469 4.963 1.00 88.25 88 PRO A O 1
ATOM 735 N N . GLY A 1 89 ? -0.253 12.290 4.736 1.00 87.06 89 GLY A N 1
ATOM 736 C CA . GLY A 1 89 ? 1.102 11.858 4.431 1.00 87.06 89 GLY A CA 1
ATOM 737 C C . GLY A 1 89 ? 1.125 10.396 3.998 1.00 87.06 89 GLY A C 1
ATOM 738 O O . GLY A 1 89 ? 0.169 9.670 4.260 1.00 87.06 89 GLY A O 1
ATOM 739 N N . PRO A 1 90 ? 2.215 9.928 3.369 1.00 83.56 90 PRO A N 1
ATOM 740 C CA . PRO A 1 90 ? 2.268 8.597 2.758 1.00 83.56 90 PRO A CA 1
ATOM 741 C C . PRO A 1 90 ? 1.972 7.460 3.747 1.00 83.56 90 PRO A C 1
ATOM 743 O O . PRO A 1 90 ? 1.380 6.456 3.368 1.00 83.56 90 PRO A O 1
ATOM 746 N N . TRP A 1 91 ? 2.347 7.619 5.019 1.00 88.69 91 TRP A N 1
ATOM 747 C CA . TRP A 1 91 ? 2.109 6.617 6.063 1.00 88.69 91 TRP A CA 1
ATOM 748 C C . TRP A 1 91 ? 0.696 6.675 6.648 1.00 88.69 91 TRP A C 1
ATOM 750 O O . TRP A 1 91 ? 0.156 5.639 7.019 1.00 88.69 91 TRP A O 1
ATOM 760 N N . ILE A 1 92 ? 0.088 7.863 6.687 1.00 93.44 92 ILE A N 1
ATOM 761 C CA . ILE A 1 92 ? -1.313 8.042 7.087 1.00 93.44 92 ILE A CA 1
ATOM 762 C C . ILE A 1 92 ? -2.242 7.485 6.004 1.00 93.44 92 ILE A C 1
ATOM 764 O O . ILE A 1 92 ? -3.176 6.762 6.326 1.00 93.44 92 ILE A O 1
ATOM 768 N N . GLU A 1 93 ? -1.938 7.720 4.726 1.00 90.88 93 GLU A N 1
ATOM 769 C CA . GLU A 1 93 ? -2.678 7.107 3.614 1.00 90.88 93 GLU A CA 1
ATOM 770 C C . GLU A 1 93 ? -2.537 5.579 3.607 1.00 90.88 93 GLU A C 1
ATOM 772 O O . GLU A 1 93 ? -3.503 4.870 3.353 1.00 90.88 93 GLU A O 1
ATOM 777 N N . LEU A 1 94 ? -1.359 5.052 3.961 1.00 89.44 94 LEU A N 1
ATOM 778 C CA . LEU A 1 94 ? -1.163 3.608 4.101 1.00 89.44 94 LEU A CA 1
ATOM 779 C C . LEU A 1 94 ? -1.980 3.015 5.258 1.00 89.44 94 LEU A C 1
ATOM 781 O O . LEU A 1 94 ? -2.487 1.903 5.147 1.00 89.44 94 LEU A O 1
ATOM 785 N N . LEU A 1 95 ? -2.114 3.746 6.369 1.00 93.38 95 LEU A N 1
ATOM 786 C CA . LEU A 1 95 ? -3.022 3.361 7.447 1.00 93.38 95 LEU A CA 1
ATOM 787 C C . LEU A 1 95 ? -4.475 3.400 6.972 1.00 93.38 95 LEU A C 1
ATOM 789 O O . LEU A 1 95 ? -5.201 2.452 7.242 1.00 93.38 95 LEU A O 1
ATOM 793 N N . ARG A 1 96 ? -4.881 4.435 6.224 1.00 94.56 96 ARG A N 1
ATOM 794 C CA . ARG A 1 96 ? -6.230 4.534 5.647 1.00 94.56 96 ARG A CA 1
ATOM 795 C C . ARG A 1 96 ? -6.553 3.334 4.752 1.00 94.56 96 ARG A C 1
ATOM 797 O O . ARG A 1 96 ? -7.603 2.734 4.930 1.00 94.56 96 ARG A O 1
ATOM 804 N N . GLU A 1 97 ? -5.624 2.925 3.886 1.00 92.75 97 GLU A N 1
ATOM 805 C CA . GLU A 1 97 ? -5.758 1.713 3.059 1.00 92.75 97 GLU A CA 1
ATOM 806 C C . GLU A 1 97 ? -6.003 0.459 3.915 1.00 92.75 97 GLU A C 1
ATOM 808 O O . GLU A 1 97 ? -6.896 -0.332 3.615 1.00 92.75 97 GLU A O 1
ATOM 813 N N . ALA A 1 98 ? -5.267 0.303 5.022 1.00 93.62 98 ALA A N 1
ATOM 814 C CA . ALA A 1 98 ? -5.499 -0.792 5.961 1.00 93.62 98 ALA A CA 1
ATOM 815 C C . ALA A 1 98 ? -6.901 -0.717 6.595 1.00 93.62 98 ALA A C 1
ATOM 817 O O . ALA A 1 98 ? -7.578 -1.733 6.724 1.00 93.62 98 ALA A O 1
ATOM 818 N N . LEU A 1 99 ? -7.364 0.475 6.979 1.00 94.44 99 LEU A N 1
ATOM 819 C CA . LEU A 1 99 ? -8.700 0.642 7.560 1.00 94.44 99 LEU A CA 1
ATOM 820 C C . LEU A 1 99 ? -9.810 0.298 6.567 1.00 94.44 99 LEU A C 1
ATOM 822 O O . LEU A 1 99 ? -10.779 -0.359 6.947 1.00 94.44 99 LEU A O 1
ATOM 826 N N . ASP A 1 100 ? -9.652 0.702 5.309 1.00 93.88 100 ASP A N 1
ATOM 827 C CA . ASP A 1 100 ? -10.607 0.407 4.244 1.00 93.88 100 ASP A CA 1
ATOM 828 C C . ASP A 1 100 ? -10.683 -1.108 3.974 1.00 93.88 100 ASP A C 1
ATOM 830 O O . ASP A 1 100 ? -11.781 -1.665 3.894 1.00 93.88 100 ASP A O 1
ATOM 834 N N . GLU A 1 101 ? -9.539 -1.806 3.914 1.00 94.19 101 GLU A N 1
ATOM 835 C CA . GLU A 1 101 ? -9.499 -3.274 3.790 1.00 94.19 101 GLU A CA 1
ATOM 836 C C . GLU A 1 101 ? -10.162 -3.967 4.995 1.00 94.19 101 GLU A C 1
ATOM 838 O O . GLU A 1 101 ? -11.002 -4.853 4.816 1.00 94.19 101 GLU A O 1
ATOM 843 N N . HIS A 1 102 ? -9.864 -3.524 6.220 1.00 94.75 102 HIS A N 1
ATOM 844 C CA . HIS A 1 102 ? -10.473 -4.078 7.432 1.00 94.75 102 HIS A CA 1
ATOM 845 C C . HIS A 1 102 ? -11.995 -3.870 7.475 1.00 94.75 102 HIS A C 1
ATOM 847 O O . HIS A 1 102 ? -12.749 -4.758 7.887 1.00 94.75 102 HIS A O 1
ATOM 853 N N . ALA A 1 103 ? -12.475 -2.695 7.059 1.00 92.31 103 ALA A N 1
ATOM 854 C CA . ALA A 1 103 ? -13.900 -2.378 7.033 1.00 92.31 103 ALA A CA 1
ATOM 855 C C . ALA A 1 103 ? -14.663 -3.269 6.042 1.00 92.31 103 ALA A C 1
ATOM 857 O O . ALA A 1 103 ? -15.776 -3.710 6.343 1.00 92.31 103 ALA A O 1
ATOM 858 N N . LEU A 1 104 ? -14.054 -3.575 4.891 1.00 91.88 104 LEU A N 1
ATOM 859 C CA . LEU A 1 104 ? -14.607 -4.517 3.917 1.00 91.88 104 LEU A CA 1
ATOM 860 C C . LEU A 1 104 ? -14.675 -5.944 4.476 1.00 91.88 104 LEU A C 1
ATOM 862 O O . LEU A 1 104 ? -15.680 -6.623 4.268 1.00 91.88 104 LEU A O 1
ATOM 866 N N . GLU A 1 105 ? -13.646 -6.388 5.201 1.00 91.12 105 GLU A N 1
ATOM 867 C CA . GLU A 1 105 ? -13.590 -7.734 5.789 1.00 91.12 105 GLU A CA 1
ATOM 868 C C . GLU A 1 105 ? -14.608 -7.927 6.925 1.00 91.12 105 GLU A C 1
ATOM 870 O O . GLU A 1 105 ? -15.269 -8.962 7.017 1.00 91.12 105 GLU A O 1
ATOM 875 N N . THR A 1 106 ? -14.776 -6.914 7.774 1.00 89.81 106 THR A N 1
ATOM 876 C CA . THR A 1 106 ? -15.655 -6.976 8.956 1.00 89.81 106 THR A CA 1
ATOM 877 C C . THR A 1 106 ? -17.092 -6.538 8.688 1.00 89.81 106 THR A C 1
ATOM 879 O O . THR A 1 106 ? -17.957 -6.698 9.552 1.00 89.81 106 THR A O 1
ATOM 882 N N . GLY A 1 107 ? -17.369 -5.950 7.521 1.00 87.44 107 GLY A N 1
ATOM 883 C CA . GLY A 1 107 ? -18.661 -5.332 7.218 1.00 87.44 107 GLY A CA 1
ATOM 884 C C . GLY A 1 107 ? -18.992 -4.143 8.130 1.00 87.44 107 GLY A C 1
ATOM 885 O O . GLY A 1 107 ? -20.167 -3.846 8.338 1.00 87.44 107 GLY A O 1
ATOM 886 N N . GLY A 1 108 ? -17.970 -3.497 8.704 1.00 82.19 108 GLY A N 1
ATOM 887 C CA . GLY A 1 108 ? -18.114 -2.373 9.633 1.00 82.19 108 GLY A CA 1
ATOM 888 C C . GLY A 1 108 ? -18.522 -2.754 11.060 1.00 82.19 108 GLY A C 1
ATOM 889 O O . GLY A 1 108 ? -18.944 -1.882 11.816 1.00 82.19 108 GLY A O 1
ATOM 890 N N . ALA A 1 109 ? -18.429 -4.032 11.437 1.00 88.25 109 ALA A N 1
ATOM 891 C CA . ALA A 1 109 ? -18.705 -4.468 12.802 1.00 88.25 109 ALA A CA 1
ATOM 892 C C . ALA A 1 109 ? -17.654 -3.950 13.803 1.00 88.25 109 ALA A C 1
ATOM 894 O O . ALA A 1 109 ? -16.473 -3.820 13.478 1.00 88.25 109 ALA A O 1
ATOM 895 N N . GLU A 1 110 ? -18.078 -3.720 15.048 1.00 92.94 110 GLU A N 1
ATOM 896 C CA . GLU A 1 110 ? -17.157 -3.503 16.167 1.00 92.94 110 GLU A CA 1
ATOM 897 C C . GLU A 1 110 ? -16.282 -4.741 16.393 1.00 92.94 110 GLU A C 1
ATOM 899 O O . GLU A 1 110 ? -16.779 -5.872 16.456 1.00 92.94 110 GLU A O 1
ATOM 904 N N . VAL A 1 111 ? -14.979 -4.524 16.574 1.00 94.75 111 VAL A N 1
ATOM 905 C CA . VAL A 1 111 ? -14.008 -5.595 16.827 1.00 94.75 111 VAL A CA 1
ATOM 906 C C . VAL A 1 111 ? -13.235 -5.368 18.124 1.00 94.75 111 VAL A C 1
ATOM 908 O O . VAL A 1 111 ? -13.012 -4.224 18.531 1.00 94.75 111 VAL A O 1
ATOM 911 N N . PRO A 1 112 ? -12.773 -6.443 18.789 1.00 96.25 112 PRO A N 1
ATOM 912 C CA . PRO A 1 112 ? -11.823 -6.317 19.882 1.00 96.25 112 PRO A CA 1
ATOM 913 C C . PRO A 1 112 ? -10.540 -5.613 19.434 1.00 96.25 112 PRO A C 1
ATOM 915 O O . PRO A 1 112 ? -9.949 -5.983 18.422 1.00 96.25 112 PRO A O 1
ATOM 918 N N . VAL A 1 113 ? -10.068 -4.651 20.229 1.00 95.94 113 VAL A N 1
ATOM 919 C CA . VAL A 1 113 ? -8.840 -3.886 19.938 1.00 95.94 113 VAL A CA 1
ATOM 920 C C . VAL A 1 113 ? -7.642 -4.807 19.690 1.00 95.94 113 VAL A C 1
ATOM 922 O O . VAL A 1 113 ? -6.881 -4.592 18.750 1.00 95.94 113 VAL A O 1
ATOM 925 N N . ASP A 1 114 ? -7.481 -5.852 20.505 1.00 94.75 114 ASP A N 1
ATOM 926 C CA . ASP A 1 114 ? -6.358 -6.785 20.368 1.00 94.75 114 ASP A CA 1
ATOM 927 C C . ASP A 1 114 ? -6.434 -7.578 19.050 1.00 94.75 114 ASP A C 1
ATOM 929 O O . ASP A 1 114 ? -5.404 -7.797 18.416 1.00 94.75 114 ASP A O 1
ATOM 933 N N . HIS A 1 115 ? -7.646 -7.925 18.597 1.00 95.19 115 HIS A N 1
ATOM 934 C CA . HIS A 1 115 ? -7.866 -8.596 17.314 1.00 95.19 115 HIS A CA 1
ATOM 935 C C . HIS A 1 115 ? -7.527 -7.670 16.141 1.00 95.19 115 HIS A C 1
ATOM 937 O O . HIS A 1 115 ? -6.822 -8.078 15.224 1.00 95.19 115 HIS A O 1
ATOM 943 N N . PHE A 1 116 ? -7.939 -6.400 16.203 1.00 95.94 116 PHE A N 1
ATOM 944 C CA . PHE A 1 116 ? -7.569 -5.417 15.186 1.00 95.94 116 PHE A CA 1
ATOM 945 C C . PHE A 1 116 ? -6.048 -5.191 15.118 1.00 95.94 116 PHE A C 1
ATOM 947 O O . PHE A 1 116 ? -5.482 -5.108 14.034 1.00 95.94 116 PHE A O 1
ATOM 954 N N . ILE A 1 117 ? -5.358 -5.116 16.262 1.00 95.12 117 ILE A N 1
ATOM 955 C CA . ILE A 1 117 ? -3.891 -4.964 16.307 1.00 95.12 117 ILE A CA 1
ATOM 956 C C . ILE A 1 117 ? -3.188 -6.177 15.685 1.00 95.12 117 ILE A C 1
ATOM 958 O O . ILE A 1 117 ? -2.189 -6.005 14.982 1.00 95.12 117 ILE A O 1
ATOM 962 N N . GLU A 1 118 ? -3.674 -7.389 15.959 1.00 94.50 118 GLU A N 1
ATOM 963 C CA . GLU A 1 118 ? -3.155 -8.618 15.355 1.00 94.50 118 GLU A CA 1
ATOM 964 C C . GLU A 1 118 ? -3.357 -8.610 13.838 1.00 94.50 118 GLU A C 1
ATOM 966 O O . GLU A 1 118 ? -2.377 -8.739 13.098 1.00 94.50 118 GLU A O 1
ATOM 971 N N . TRP A 1 119 ? -4.583 -8.328 13.393 1.00 95.19 119 TRP A N 1
ATOM 972 C CA . TRP A 1 119 ? -4.934 -8.171 11.984 1.00 95.19 119 TRP A CA 1
ATOM 973 C C . TRP A 1 119 ? -4.043 -7.129 11.289 1.00 95.19 119 TRP A C 1
ATOM 975 O O . TRP A 1 119 ? -3.433 -7.408 10.260 1.00 95.19 119 TRP A O 1
ATOM 985 N N . LEU A 1 120 ? -3.850 -5.955 11.897 1.00 94.44 120 LEU A N 1
ATOM 986 C CA . LEU A 1 120 ? -3.025 -4.877 11.345 1.00 94.44 120 LEU A CA 1
ATOM 987 C C . LEU A 1 120 ? -1.545 -5.279 11.234 1.00 94.44 120 LEU A C 1
ATOM 989 O O . LEU A 1 120 ? -0.841 -4.869 10.306 1.00 94.44 120 LEU A O 1
ATOM 993 N N . ALA A 1 121 ? -1.046 -6.085 12.174 1.00 90.31 121 ALA A N 1
ATOM 994 C CA . ALA A 1 121 ? 0.313 -6.609 12.118 1.00 90.31 121 ALA A CA 1
ATOM 995 C C . ALA A 1 121 ? 0.483 -7.640 10.990 1.00 90.31 121 ALA A C 1
ATOM 997 O O . ALA A 1 121 ? 1.545 -7.688 10.365 1.00 90.31 121 ALA A O 1
ATOM 998 N N . GLU A 1 122 ? -0.525 -8.473 10.730 1.00 90.00 122 GLU A N 1
ATOM 999 C CA . GLU A 1 122 ? -0.554 -9.399 9.591 1.00 90.00 122 GLU A CA 1
ATOM 1000 C C . GLU A 1 122 ? -0.638 -8.648 8.266 1.00 90.00 122 GLU A C 1
ATOM 1002 O O . GLU A 1 122 ? 0.253 -8.807 7.427 1.00 90.00 122 GLU A O 1
ATOM 1007 N N . TRP A 1 123 ? -1.584 -7.719 8.148 1.00 91.38 123 TRP A N 1
ATOM 1008 C CA . TRP A 1 123 ? -1.711 -6.823 7.005 1.00 91.38 123 TRP A CA 1
ATOM 1009 C C . TRP A 1 123 ? -0.393 -6.093 6.704 1.00 91.38 123 TRP A C 1
ATOM 1011 O O . TRP A 1 123 ? 0.088 -6.079 5.572 1.00 91.38 123 TRP A O 1
ATOM 1021 N N . GLY A 1 124 ? 0.285 -5.584 7.737 1.00 87.38 124 GLY A N 1
ATOM 1022 C CA . GLY A 1 124 ? 1.591 -4.932 7.616 1.00 87.38 124 GLY A CA 1
ATOM 1023 C C . GLY A 1 124 ? 2.730 -5.844 7.132 1.00 87.38 124 GLY A C 1
ATOM 1024 O O . GLY A 1 124 ? 3.716 -5.363 6.561 1.00 87.38 124 GLY A O 1
ATOM 1025 N N . ARG A 1 125 ? 2.639 -7.163 7.351 1.00 82.25 125 ARG A N 1
ATOM 1026 C CA . ARG A 1 125 ? 3.584 -8.143 6.782 1.00 82.25 125 ARG A CA 1
ATOM 1027 C C . ARG A 1 125 ? 3.252 -8.441 5.326 1.00 82.25 125 ARG A C 1
ATOM 1029 O O . ARG A 1 125 ? 4.180 -8.579 4.528 1.00 82.25 125 ARG A O 1
ATOM 1036 N N . ASP A 1 126 ? 1.972 -8.503 4.989 1.00 83.62 126 ASP A N 1
ATOM 1037 C CA . ASP A 1 126 ? 1.511 -8.790 3.634 1.00 83.62 126 ASP A CA 1
ATOM 1038 C C . ASP A 1 126 ? 1.749 -7.613 2.697 1.00 83.62 126 ASP A C 1
ATOM 1040 O O . ASP A 1 126 ? 2.321 -7.800 1.625 1.00 83.62 126 ASP A O 1
ATOM 1044 N N . ILE A 1 127 ? 1.455 -6.384 3.124 1.00 79.38 127 ILE A N 1
ATOM 1045 C CA . ILE A 1 127 ? 1.705 -5.173 2.332 1.00 79.38 127 ILE A CA 1
ATOM 1046 C C . ILE A 1 127 ? 3.189 -4.999 1.993 1.00 79.38 127 ILE A C 1
ATOM 1048 O O . ILE A 1 127 ? 3.534 -4.522 0.916 1.00 79.38 127 ILE A O 1
ATOM 1052 N N . ARG A 1 128 ? 4.087 -5.463 2.874 1.00 71.62 128 ARG A N 1
ATOM 1053 C CA . ARG A 1 128 ? 5.533 -5.500 2.616 1.00 71.62 128 ARG A CA 1
ATOM 1054 C C . ARG A 1 128 ? 5.893 -6.471 1.485 1.00 71.62 128 ARG A C 1
ATOM 1056 O O . ARG A 1 128 ? 6.882 -6.262 0.792 1.00 71.62 128 ARG A O 1
ATOM 1063 N N . ARG A 1 129 ? 5.134 -7.557 1.337 1.00 71.88 129 ARG A N 1
ATOM 1064 C CA . ARG A 1 129 ? 5.343 -8.588 0.310 1.00 71.88 129 ARG A CA 1
ATOM 1065 C C . ARG A 1 129 ? 4.644 -8.256 -1.006 1.00 71.88 129 ARG A C 1
ATOM 1067 O O . ARG A 1 129 ? 5.005 -8.844 -2.021 1.00 71.88 129 ARG A O 1
ATOM 1074 N N . ARG A 1 130 ? 3.665 -7.344 -1.003 1.00 78.44 130 ARG A N 1
ATOM 1075 C CA . ARG A 1 130 ? 2.950 -6.933 -2.215 1.00 78.44 130 ARG A CA 1
ATOM 1076 C C . ARG A 1 130 ? 3.882 -6.155 -3.147 1.00 78.44 130 ARG A C 1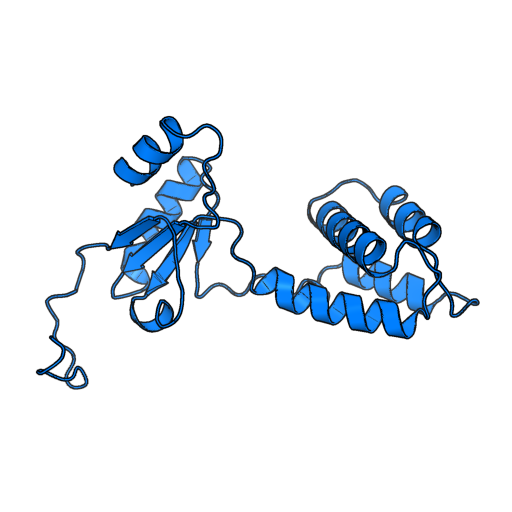
ATOM 1078 O O . ARG A 1 130 ? 4.551 -5.194 -2.754 1.00 78.44 130 ARG A O 1
ATOM 1085 N N . GLN A 1 131 ? 3.883 -6.565 -4.408 1.00 83.31 131 GLN A N 1
ATOM 1086 C CA . GLN A 1 131 ? 4.448 -5.773 -5.485 1.00 83.31 131 GLN A CA 1
ATOM 1087 C C . GLN A 1 131 ? 3.531 -4.567 -5.741 1.00 83.31 131 GLN A C 1
ATOM 1089 O O . GLN A 1 131 ? 2.318 -4.703 -5.830 1.00 83.31 131 GLN A O 1
ATOM 1094 N N . ARG A 1 132 ? 4.114 -3.372 -5.806 1.00 83.31 132 ARG A N 1
ATOM 1095 C CA . ARG A 1 132 ? 3.458 -2.067 -6.004 1.00 83.31 132 ARG A CA 1
ATOM 1096 C C . ARG A 1 132 ? 4.021 -1.300 -7.204 1.00 83.31 132 ARG A C 1
ATOM 1098 O O . ARG A 1 132 ? 3.579 -0.196 -7.505 1.00 83.31 132 ARG A O 1
ATOM 1105 N N . GLY A 1 133 ? 5.015 -1.863 -7.880 1.00 90.19 133 GLY A N 1
ATOM 1106 C CA . GLY A 1 133 ? 5.643 -1.287 -9.061 1.00 90.19 133 GLY A CA 1
ATOM 1107 C C . GLY A 1 133 ? 6.455 -2.330 -9.812 1.00 90.19 133 GLY A C 1
ATOM 1108 O O . GLY A 1 133 ? 6.394 -3.513 -9.488 1.00 90.19 133 GLY A O 1
ATOM 1109 N N . LEU A 1 134 ? 7.233 -1.890 -10.797 1.00 94.31 134 LEU A N 1
ATOM 1110 C CA . LEU A 1 134 ? 8.109 -2.759 -11.573 1.00 94.31 134 LEU A CA 1
ATOM 1111 C C . LEU A 1 134 ? 9.100 -3.462 -10.640 1.00 94.31 134 LEU A C 1
ATOM 1113 O O . LEU A 1 134 ? 9.937 -2.800 -10.018 1.00 94.31 134 LEU A O 1
ATOM 1117 N N . LEU A 1 135 ? 9.025 -4.791 -10.556 1.00 94.75 135 LEU A N 1
ATOM 1118 C CA . LEU A 1 135 ? 9.899 -5.560 -9.679 1.00 94.75 135 LEU A CA 1
ATOM 1119 C C . LEU A 1 135 ? 11.230 -5.860 -10.369 1.00 94.75 135 LEU A C 1
ATOM 1121 O O . LEU A 1 135 ? 11.282 -6.473 -11.434 1.00 94.75 135 LEU A O 1
ATOM 1125 N N . LEU A 1 136 ? 12.325 -5.442 -9.742 1.00 95.25 136 LEU A N 1
ATOM 1126 C CA . LEU A 1 136 ? 13.688 -5.718 -10.177 1.00 95.25 136 LEU A CA 1
ATOM 1127 C C . LEU A 1 136 ? 14.256 -6.854 -9.331 1.00 95.25 136 LEU A C 1
ATOM 1129 O O . LEU A 1 136 ? 14.425 -6.707 -8.121 1.00 95.25 136 LEU A O 1
ATOM 1133 N N . LEU A 1 137 ? 14.567 -7.993 -9.941 1.00 95.25 137 LEU A N 1
ATOM 1134 C CA . LEU A 1 137 ? 15.005 -9.176 -9.203 1.00 95.25 137 LEU A CA 1
ATOM 1135 C C . LEU A 1 137 ? 15.993 -10.032 -9.991 1.00 95.25 137 LEU A C 1
ATOM 1137 O O . LEU A 1 137 ? 16.109 -9.937 -11.211 1.00 95.25 137 LEU A O 1
ATOM 1141 N N . THR A 1 138 ? 16.740 -10.883 -9.289 1.00 94.38 138 THR A N 1
ATOM 1142 C CA . THR A 1 138 ? 17.584 -11.872 -9.963 1.00 94.38 138 THR A CA 1
ATOM 1143 C C . THR A 1 138 ? 16.772 -13.082 -10.411 1.00 94.38 138 THR A C 1
ATOM 1145 O O . THR A 1 138 ? 15.749 -13.407 -9.811 1.00 94.38 138 THR A O 1
ATOM 1148 N N . ALA A 1 139 ? 17.262 -13.816 -11.409 1.00 92.06 139 ALA A N 1
ATOM 1149 C CA . ALA A 1 139 ? 16.617 -15.044 -11.885 1.00 92.06 139 ALA A CA 1
ATOM 1150 C C . ALA A 1 139 ? 16.400 -16.075 -10.767 1.00 92.06 139 ALA A C 1
ATOM 1152 O O . ALA A 1 139 ? 15.376 -16.749 -10.714 1.00 92.06 139 ALA A O 1
ATOM 1153 N N . HIS A 1 140 ? 17.330 -16.143 -9.811 1.00 88.25 140 HIS A N 1
ATOM 1154 C CA . HIS A 1 140 ? 17.175 -16.974 -8.622 1.00 88.25 140 HIS A CA 1
ATOM 1155 C C . HIS A 1 140 ? 15.966 -16.561 -7.766 1.00 88.25 140 HIS A C 1
ATOM 1157 O O . HIS A 1 140 ? 15.247 -17.424 -7.269 1.00 88.25 140 HIS A O 1
ATOM 1163 N N . ARG A 1 141 ? 15.734 -15.252 -7.601 1.00 88.62 141 ARG A N 1
ATOM 1164 C CA . ARG A 1 141 ? 14.609 -14.703 -6.827 1.00 88.62 141 ARG A CA 1
ATOM 1165 C C . ARG A 1 141 ? 13.274 -14.759 -7.566 1.00 88.62 141 ARG A C 1
ATOM 1167 O O . ARG A 1 141 ? 12.248 -14.671 -6.910 1.00 88.62 141 ARG A O 1
ATOM 1174 N N . ALA A 1 142 ? 13.286 -14.911 -8.888 1.00 89.62 142 ALA A N 1
ATOM 1175 C CA . ALA A 1 142 ? 12.075 -14.977 -9.704 1.00 89.62 142 ALA A CA 1
ATOM 1176 C C . ALA A 1 142 ? 11.370 -16.344 -9.671 1.00 89.62 142 ALA A C 1
ATOM 1178 O O . ALA A 1 142 ? 10.265 -16.479 -10.188 1.00 89.62 142 ALA A O 1
ATOM 1179 N N . LYS A 1 143 ? 11.990 -17.376 -9.085 1.00 86.25 143 LYS A N 1
ATOM 1180 C CA . LYS A 1 143 ? 11.424 -18.731 -9.045 1.00 86.25 143 LYS A CA 1
ATOM 1181 C C . LYS A 1 143 ? 10.079 -18.754 -8.312 1.00 86.25 143 LYS A C 1
ATOM 1183 O O . LYS A 1 143 ? 10.009 -18.370 -7.149 1.00 86.25 143 LYS A O 1
ATOM 1188 N N . GLY A 1 144 ? 9.049 -19.277 -8.978 1.00 86.19 144 GLY A N 1
ATOM 1189 C CA . GLY A 1 144 ? 7.699 -19.401 -8.420 1.00 86.19 144 GLY A CA 1
ATOM 1190 C C . GLY A 1 144 ? 6.901 -18.095 -8.388 1.00 86.19 144 GLY A C 1
ATOM 1191 O O . GLY A 1 144 ? 5.844 -18.070 -7.767 1.00 86.19 144 GLY A O 1
ATOM 1192 N N . LEU A 1 145 ? 7.401 -17.031 -9.025 1.00 89.44 145 LEU A N 1
ATOM 1193 C CA . LEU A 1 145 ? 6.661 -15.792 -9.248 1.00 89.44 145 LEU A CA 1
ATOM 1194 C C . LEU A 1 145 ? 6.128 -15.758 -10.681 1.00 89.44 145 LEU A C 1
ATOM 1196 O O . LEU A 1 145 ? 6.782 -16.239 -11.608 1.00 89.44 145 LEU A O 1
ATOM 1200 N N . GLU A 1 146 ? 4.956 -15.158 -10.849 1.00 91.19 146 GLU A N 1
ATOM 1201 C CA . GLU A 1 146 ? 4.297 -14.967 -12.138 1.00 91.19 146 GLU A CA 1
ATOM 1202 C C . GLU A 1 146 ? 4.113 -13.469 -12.389 1.00 91.19 146 GLU A C 1
ATOM 1204 O O . GLU A 1 146 ? 3.831 -12.707 -11.465 1.00 91.19 146 GLU A O 1
ATOM 1209 N N . PHE A 1 147 ? 4.308 -13.051 -13.638 1.00 92.81 147 PHE A N 1
ATOM 1210 C CA . PHE A 1 147 ? 4.222 -11.658 -14.066 1.00 92.81 147 PHE A CA 1
ATOM 1211 C C . PHE A 1 147 ? 3.578 -11.610 -15.452 1.00 92.81 147 PHE A C 1
ATOM 1213 O O . PHE A 1 147 ? 3.878 -12.461 -16.294 1.00 92.81 147 PHE A O 1
ATOM 1220 N N . ASP A 1 148 ? 2.770 -10.588 -15.722 1.00 93.06 148 ASP A N 1
ATOM 1221 C CA . ASP A 1 148 ? 2.147 -10.399 -17.039 1.00 93.06 148 ASP A CA 1
ATOM 1222 C C . ASP A 1 148 ? 3.191 -10.006 -18.092 1.00 93.06 148 ASP A C 1
ATOM 1224 O O . ASP A 1 148 ? 3.130 -10.406 -19.260 1.00 93.06 148 ASP A O 1
ATOM 1228 N N . HIS A 1 149 ? 4.179 -9.214 -17.670 1.00 94.00 149 HIS A N 1
ATOM 1229 C CA . HIS A 1 149 ? 5.225 -8.689 -18.535 1.00 94.00 149 HIS A CA 1
ATOM 1230 C C . HIS A 1 149 ? 6.601 -8.830 -17.889 1.00 94.00 149 HIS A C 1
ATOM 1232 O O . HIS A 1 149 ? 6.863 -8.291 -16.814 1.00 94.00 149 HIS A O 1
ATOM 1238 N N . ILE A 1 150 ? 7.511 -9.520 -18.580 1.00 94.00 150 ILE A N 1
ATOM 1239 C CA . ILE A 1 150 ? 8.875 -9.774 -18.107 1.00 94.00 150 ILE A CA 1
ATOM 1240 C C . ILE A 1 150 ? 9.873 -9.262 -19.141 1.00 94.00 150 ILE A C 1
ATOM 1242 O O . ILE A 1 150 ? 9.792 -9.598 -20.322 1.00 94.00 150 ILE A O 1
ATOM 1246 N N . ALA A 1 151 ? 10.857 -8.491 -18.686 1.00 94.81 151 ALA A N 1
ATOM 1247 C CA . ALA A 1 151 ? 12.059 -8.197 -19.453 1.00 94.81 151 ALA A CA 1
ATOM 1248 C C . ALA A 1 151 ? 13.267 -8.883 -18.807 1.00 94.81 151 ALA A C 1
ATOM 1250 O O . ALA A 1 151 ? 13.514 -8.729 -17.614 1.00 94.81 151 ALA A O 1
ATOM 1251 N N . VAL A 1 152 ? 14.047 -9.617 -19.596 1.00 94.25 152 VAL A N 1
ATOM 1252 C CA . VAL A 1 152 ? 15.278 -10.266 -19.127 1.00 94.25 152 VAL A CA 1
ATOM 1253 C C . VAL A 1 152 ? 16.468 -9.473 -19.657 1.00 94.25 152 VAL A C 1
ATOM 1255 O O . VAL A 1 152 ? 16.579 -9.261 -20.863 1.00 94.25 152 VAL A O 1
ATOM 1258 N N . LEU A 1 153 ? 17.333 -8.989 -18.763 1.00 93.06 153 LEU A N 1
AT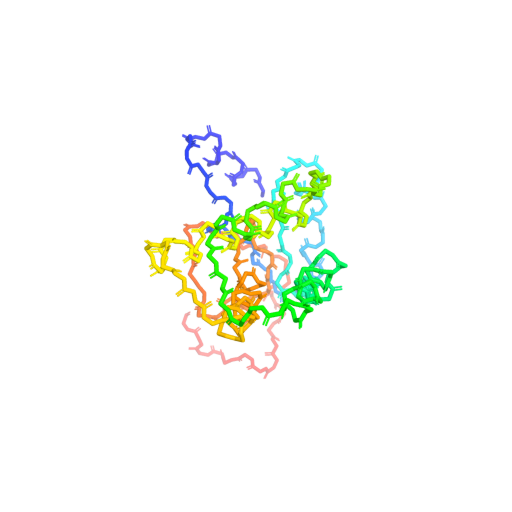OM 1259 C CA . LEU A 1 153 ? 18.582 -8.332 -19.158 1.00 93.06 153 LEU A CA 1
ATOM 1260 C C . LEU A 1 153 ? 19.549 -9.380 -19.698 1.00 93.06 153 LEU A C 1
ATOM 1262 O O . LEU A 1 153 ? 19.632 -10.453 -19.129 1.00 93.06 153 LEU A O 1
ATOM 1266 N N . ASP A 1 154 ? 20.320 -9.070 -20.731 1.00 86.69 154 ASP A N 1
ATOM 1267 C CA . ASP A 1 154 ? 21.277 -9.972 -21.394 1.00 86.69 154 ASP A CA 1
ATOM 1268 C C . ASP A 1 154 ? 22.650 -10.058 -20.692 1.00 86.69 154 ASP A C 1
ATOM 1270 O O . ASP A 1 154 ? 23.504 -10.874 -21.039 1.00 86.69 154 ASP A O 1
ATOM 1274 N N . GLY A 1 155 ? 22.870 -9.253 -19.653 1.00 84.19 155 GLY A N 1
ATOM 1275 C CA . GLY A 1 155 ? 24.139 -9.182 -18.938 1.00 84.19 155 GLY A CA 1
ATOM 1276 C C . GLY A 1 155 ? 24.470 -10.425 -18.103 1.00 84.19 155 GLY A C 1
ATOM 1277 O O . GLY A 1 155 ? 23.776 -10.760 -17.144 1.00 84.19 155 GLY A O 1
ATOM 1278 N N . GLY A 1 156 ? 25.621 -11.039 -18.395 1.00 78.56 156 GLY A N 1
ATOM 1279 C CA . GLY A 1 156 ? 26.300 -11.971 -17.492 1.00 78.56 156 GLY A CA 1
ATOM 1280 C C . GLY A 1 156 ? 25.830 -13.424 -17.550 1.00 78.56 156 GLY A C 1
ATOM 1281 O O . GLY A 1 156 ? 26.315 -14.211 -16.743 1.00 78.56 156 GLY A O 1
ATOM 1282 N N . TRP A 1 157 ? 24.951 -13.805 -18.480 1.00 80.31 157 TRP A N 1
ATOM 1283 C CA . TRP A 1 157 ? 24.400 -15.167 -18.607 1.00 80.31 157 TRP A CA 1
ATOM 1284 C C . TRP A 1 157 ? 25.381 -16.217 -19.140 1.00 80.31 157 TRP A C 1
ATOM 1286 O O . TRP A 1 157 ? 25.259 -17.386 -18.793 1.00 80.31 157 TRP A O 1
ATOM 1296 N N . ASP A 1 158 ? 26.439 -15.805 -19.838 1.00 72.88 158 ASP A N 1
ATOM 1297 C CA . ASP A 1 158 ? 27.441 -16.729 -20.399 1.00 72.88 158 ASP A CA 1
ATOM 1298 C C . ASP A 1 158 ? 28.366 -17.377 -19.349 1.00 72.88 158 ASP A C 1
ATOM 1300 O O . ASP A 1 158 ? 29.124 -18.301 -19.642 1.00 72.88 158 ASP A O 1
ATOM 1304 N N . LYS A 1 159 ? 28.350 -16.889 -18.104 1.00 64.69 159 LYS A N 1
ATOM 1305 C CA . LYS A 1 159 ? 29.184 -17.412 -17.013 1.00 64.69 159 LYS A CA 1
ATOM 1306 C C . LYS A 1 159 ? 28.549 -18.636 -16.350 1.00 64.69 159 LYS A C 1
ATOM 1308 O O . LYS A 1 159 ? 28.017 -18.501 -15.262 1.00 64.69 159 LYS A O 1
ATOM 1313 N N . VAL A 1 160 ? 28.566 -19.808 -16.977 1.00 58.03 160 VAL A N 1
ATOM 1314 C CA . VAL A 1 160 ? 28.034 -21.045 -16.361 1.00 58.03 160 VAL A CA 1
ATOM 1315 C C . VAL A 1 160 ? 28.646 -21.244 -14.966 1.00 58.03 160 VAL A C 1
ATOM 1317 O O . VAL A 1 160 ? 29.870 -21.348 -14.835 1.00 58.03 160 VAL A O 1
ATOM 1320 N N . ASP A 1 161 ? 27.816 -21.234 -13.922 1.00 55.25 161 ASP A N 1
ATOM 1321 C CA . ASP A 1 161 ? 28.290 -21.469 -12.555 1.00 55.25 161 ASP A CA 1
ATOM 1322 C C . ASP A 1 161 ? 28.430 -22.984 -12.342 1.00 55.25 161 ASP A C 1
ATOM 1324 O O . ASP A 1 161 ? 27.654 -23.767 -12.887 1.00 55.25 161 ASP A O 1
ATOM 1328 N N . ARG A 1 162 ? 29.407 -23.450 -11.550 1.00 53.00 162 ARG A N 1
ATOM 1329 C CA . ARG A 1 162 ? 29.687 -24.905 -11.395 1.00 53.00 162 ARG A CA 1
ATOM 1330 C C . ARG A 1 162 ? 28.552 -25.693 -10.710 1.00 53.00 162 ARG A C 1
ATOM 1332 O O . ARG A 1 162 ? 28.703 -26.896 -10.512 1.00 53.00 162 ARG A O 1
ATOM 1339 N N . SER A 1 163 ? 27.467 -25.026 -10.314 1.00 52.75 163 SER A N 1
ATOM 1340 C CA . SER A 1 163 ? 26.279 -25.596 -9.670 1.00 52.75 163 SER A CA 1
ATOM 1341 C C . SER A 1 163 ? 25.017 -25.575 -10.543 1.00 52.75 163 SER A C 1
ATOM 1343 O O . SER A 1 163 ? 23.966 -26.013 -10.075 1.00 52.75 163 SER A O 1
ATOM 1345 N N . GLU A 1 164 ? 25.091 -25.077 -11.779 1.00 48.50 164 GLU A N 1
ATOM 1346 C CA . GLU A 1 164 ? 23.979 -25.151 -12.729 1.00 48.50 164 GLU A CA 1
ATOM 1347 C C . GLU A 1 164 ? 23.946 -26.551 -13.362 1.00 48.50 164 GLU A C 1
ATOM 1349 O O . GLU A 1 164 ? 24.961 -27.045 -13.855 1.00 48.50 164 GLU A O 1
ATOM 1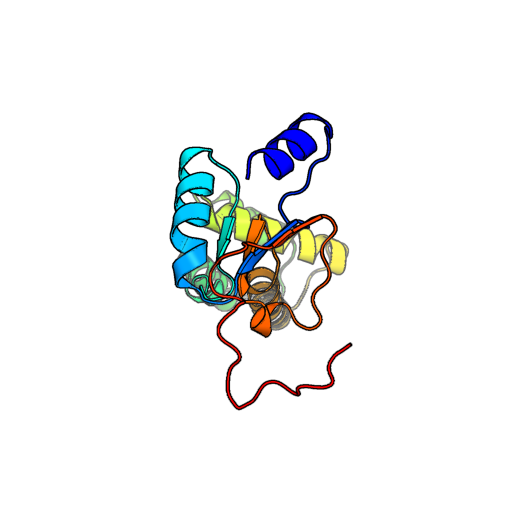354 N N . ASP A 1 165 ? 22.786 -27.209 -13.281 1.00 51.72 165 ASP A N 1
ATOM 1355 C CA . ASP A 1 165 ? 22.537 -28.504 -13.915 1.00 51.72 165 ASP A CA 1
ATOM 1356 C C . ASP A 1 165 ? 22.681 -28.342 -15.439 1.00 51.72 165 ASP A C 1
ATOM 1358 O O . ASP A 1 165 ? 21.925 -27.563 -16.031 1.00 51.72 165 ASP A O 1
ATOM 1362 N N . PRO A 1 166 ? 23.657 -29.011 -16.080 1.00 50.03 166 PRO A N 1
ATOM 1363 C CA . PRO A 1 166 ? 23.897 -28.874 -17.513 1.00 50.03 166 PRO A CA 1
ATOM 1364 C C . PRO A 1 166 ? 22.756 -29.428 -18.383 1.00 50.03 166 PRO A C 1
ATOM 1366 O O . PRO A 1 166 ? 22.772 -29.175 -19.584 1.00 50.03 166 PRO A O 1
ATOM 1369 N N . ASP A 1 167 ? 21.781 -30.136 -17.797 1.00 48.94 167 ASP A N 1
ATOM 1370 C CA . ASP A 1 167 ? 20.638 -30.737 -18.498 1.00 48.94 167 ASP A CA 1
ATOM 1371 C C . ASP A 1 167 ? 19.303 -29.992 -18.274 1.00 48.94 167 ASP A C 1
ATOM 1373 O O . ASP A 1 167 ? 18.226 -30.542 -18.526 1.00 48.94 167 ASP A O 1
ATOM 1377 N N . ALA A 1 168 ? 19.326 -28.729 -17.830 1.00 37.00 168 ALA A N 1
ATOM 1378 C CA . ALA A 1 168 ? 18.125 -27.893 -17.897 1.00 37.00 168 ALA A CA 1
ATOM 1379 C C . ALA A 1 168 ? 17.778 -27.597 -19.381 1.00 37.00 168 ALA A C 1
ATOM 1381 O O . ALA A 1 168 ? 18.631 -27.048 -20.082 1.00 37.00 168 ALA A O 1
ATOM 1382 N N . PRO A 1 169 ? 16.581 -27.986 -19.874 1.00 47.12 169 PRO A N 1
ATOM 1383 C CA . PRO A 1 169 ? 16.209 -27.891 -21.290 1.00 47.12 169 PRO A CA 1
ATOM 1384 C C . PRO A 1 169 ? 16.055 -26.458 -21.811 1.00 47.12 169 PRO A C 1
ATOM 1386 O O . PRO A 1 169 ? 15.755 -25.549 -21.001 1.00 47.12 169 PRO A O 1
#

Foldseek 3Di:
DVVLVVVVVVDPPDAQLQAEEAEADPVVCVVVVVVCVVVVFDEDEPPDQDPQLCPDPLNVVLLVVLVPDPDQKDWLVNQVVSLVVDDDDPSSVVSVVLSVVVCVVVVRDIDGSVVSNVSVNVVSVVVSVRRRGHYYYYPVSCPPPHGPYYHYDPPDPVPDDPPDDPPPD

Radius of gyration: 20.7 Å; chains: 1; bounding box: 48×46×54 Å

pLDDT: mean 87.63, std 11.52, range [37.0, 96.69]

Secondary structure (DSSP, 8-state):
-HHHHHHHHH-TT--GGGEEEEESSGGGTHHHHHHHHHTT--EEETT--PPPGGGSHHHHHHHHHHHT-SSSEE-HHHHHHHHHTSPP-HHHHHHHHHHHHHHHHHTT--EEHHHHHHHHHHHHHHHHHS--SEEEEETTTTTT---SEEEE--TTTT---TTS-TT--